Protein AF-H8KPS4-F1 (afdb_monomer_lite)

Structure (mmCIF, N/CA/C/O backbone):
data_AF-H8KPS4-F1
#
_entry.id   AF-H8KPS4-F1
#
loop_
_atom_site.group_PDB
_atom_site.id
_atom_site.type_symbol
_atom_site.label_atom_id
_atom_site.label_alt_id
_atom_site.label_comp_id
_atom_site.label_asym_id
_atom_site.label_entity_id
_atom_site.label_seq_id
_atom_site.pdbx_PDB_ins_code
_atom_site.Cartn_x
_atom_site.Cartn_y
_atom_site.Cartn_z
_atom_site.occupancy
_atom_site.B_iso_or_equiv
_atom_site.auth_seq_id
_atom_site.auth_comp_id
_atom_site.auth_asym_id
_atom_site.auth_atom_id
_atom_site.pdbx_PDB_model_num
ATOM 1 N N . MET A 1 1 ? -17.352 -0.049 -39.834 1.00 38.28 1 MET A N 1
ATOM 2 C CA . MET A 1 1 ? -16.087 0.150 -39.097 1.00 38.28 1 MET A CA 1
ATOM 3 C C . MET A 1 1 ? -16.417 0.917 -37.827 1.00 38.28 1 MET A C 1
ATOM 5 O O . MET A 1 1 ? -16.771 2.084 -37.908 1.00 38.28 1 MET A O 1
ATOM 9 N N . SER A 1 2 ? -16.457 0.229 -36.685 1.00 42.66 2 SER A N 1
ATOM 10 C CA . SER A 1 2 ? -16.821 0.816 -35.390 1.00 42.66 2 SER A CA 1
ATOM 11 C C . SER A 1 2 ? -15.631 1.605 -34.850 1.00 42.66 2 SER A C 1
ATOM 13 O O . SER A 1 2 ? -14.673 1.007 -34.368 1.00 42.66 2 SER A O 1
ATOM 15 N N . GLY A 1 3 ? -15.675 2.933 -34.973 1.00 44.69 3 GLY A N 1
ATOM 16 C CA . GLY A 1 3 ? -14.681 3.822 -34.379 1.00 44.69 3 GLY A CA 1
ATOM 17 C C . GLY A 1 3 ? -14.692 3.678 -32.860 1.00 44.69 3 GLY A C 1
ATOM 18 O O . GLY A 1 3 ? -15.709 3.933 -32.215 1.00 44.69 3 GLY A O 1
ATOM 19 N N . VAL A 1 4 ? -13.568 3.244 -32.295 1.00 52.25 4 VAL A N 1
ATOM 20 C CA . VAL A 1 4 ? -13.335 3.262 -30.851 1.00 52.25 4 VAL A CA 1
ATOM 21 C C . VAL A 1 4 ? -13.386 4.724 -30.414 1.00 52.25 4 VAL A C 1
ATOM 23 O O . VAL A 1 4 ? -12.491 5.503 -30.731 1.00 52.25 4 VAL A O 1
ATOM 26 N N . LYS A 1 5 ? -14.458 5.124 -29.723 1.00 48.44 5 LYS A N 1
ATOM 27 C CA . LYS A 1 5 ? -14.499 6.416 -29.036 1.00 48.44 5 LYS A CA 1
ATOM 28 C C . LYS A 1 5 ? -13.543 6.329 -27.851 1.00 48.44 5 LYS A C 1
ATOM 30 O O . LYS A 1 5 ? -13.868 5.696 -26.847 1.0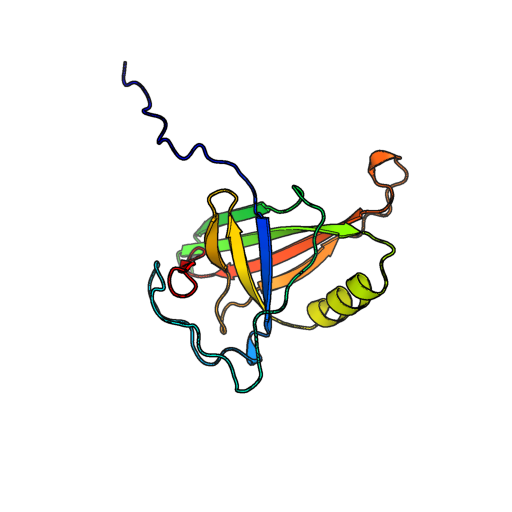0 48.44 5 LYS A O 1
ATOM 35 N N . LEU A 1 6 ? -12.369 6.941 -27.978 1.00 43.09 6 LEU A N 1
ATOM 36 C CA . LEU A 1 6 ? -11.511 7.215 -26.831 1.00 43.09 6 LEU A CA 1
ATOM 37 C C . LEU A 1 6 ? -12.309 8.105 -25.868 1.00 43.09 6 LEU A C 1
ATOM 39 O O . LEU A 1 6 ? -12.833 9.148 -26.255 1.00 43.09 6 LEU A O 1
ATOM 43 N N . LYS A 1 7 ? -12.490 7.642 -24.631 1.00 56.75 7 LYS A N 1
ATOM 44 C CA . LYS A 1 7 ? -13.089 8.442 -23.559 1.00 56.75 7 LYS A CA 1
ATOM 45 C C . LYS A 1 7 ? -12.049 9.497 -23.175 1.00 56.75 7 LYS A C 1
ATOM 47 O O . LYS A 1 7 ? -10.906 9.119 -22.963 1.00 56.75 7 LYS A O 1
ATOM 52 N N . GLU A 1 8 ? -12.435 10.770 -23.059 1.00 47.28 8 GLU A N 1
ATOM 53 C CA . GLU A 1 8 ? -11.549 11.931 -22.790 1.00 47.28 8 GLU A CA 1
ATOM 54 C C . GLU A 1 8 ? -10.687 11.835 -21.511 1.00 47.28 8 GLU A C 1
ATOM 56 O O . GLU A 1 8 ? -9.873 12.707 -21.237 1.00 47.28 8 GLU A O 1
ATOM 61 N N . SER A 1 9 ? -10.816 10.758 -20.737 1.00 48.19 9 SER A N 1
ATOM 62 C CA . SER A 1 9 ? -9.779 10.301 -19.819 1.00 48.19 9 SER A CA 1
ATOM 63 C C . SER A 1 9 ? -8.920 9.265 -20.544 1.00 48.19 9 SER A C 1
ATOM 65 O O . SER A 1 9 ? -9.160 8.058 -20.404 1.00 48.19 9 SER A O 1
ATOM 67 N N . GLU A 1 10 ? -7.955 9.708 -21.348 1.00 42.91 10 GLU A N 1
ATOM 68 C CA . GLU A 1 10 ? -6.895 8.804 -21.789 1.00 42.91 10 GLU A CA 1
ATOM 69 C C . GLU A 1 10 ? -6.358 8.067 -20.553 1.00 42.91 10 GLU A C 1
ATOM 71 O O . GLU A 1 10 ? -6.242 8.644 -19.468 1.00 42.91 10 GLU A O 1
ATOM 76 N N . ASN A 1 11 ? -6.136 6.755 -20.674 1.00 48.25 11 ASN A N 1
ATOM 77 C CA . ASN A 1 11 ? -5.520 5.949 -19.626 1.00 48.25 11 ASN A CA 1
ATOM 78 C C . ASN A 1 11 ? -4.082 6.450 -19.438 1.00 48.25 11 ASN A C 1
ATOM 80 O O . ASN A 1 11 ? -3.142 5.836 -19.940 1.00 48.25 11 ASN A O 1
ATOM 84 N N . LEU A 1 12 ? -3.911 7.561 -18.719 1.00 55.16 12 LEU A N 1
ATOM 85 C CA . LEU A 1 12 ? -2.666 7.918 -18.067 1.00 55.16 12 LEU A CA 1
ATOM 86 C C . LEU A 1 12 ? -2.405 6.770 -17.091 1.00 55.16 12 LEU A C 1
ATOM 88 O O . LEU A 1 12 ? -2.955 6.705 -15.991 1.00 55.16 12 LEU A O 1
ATOM 92 N N . GLY A 1 13 ? -1.710 5.750 -17.586 1.00 59.00 13 GLY A N 1
ATOM 93 C CA . GLY A 1 13 ? -1.309 4.611 -16.787 1.00 59.00 13 GLY A CA 1
ATOM 94 C C . GLY A 1 13 ? -0.419 5.099 -15.650 1.00 59.00 13 GLY A C 1
ATOM 95 O O . GLY A 1 13 ? 0.315 6.072 -15.800 1.00 59.00 13 GLY A O 1
ATOM 96 N N . GLY A 1 14 ? -0.486 4.416 -14.513 1.00 80.56 14 GLY A N 1
ATOM 97 C CA . GLY A 1 14 ? 0.366 4.709 -13.365 1.00 80.56 14 GLY A CA 1
ATOM 98 C C . GLY A 1 14 ? -0.357 5.371 -12.196 1.00 80.56 14 GLY A C 1
ATOM 99 O O . GLY A 1 14 ? -1.545 5.717 -12.248 1.00 80.56 14 GLY A O 1
ATOM 100 N N . LEU A 1 15 ? 0.381 5.473 -11.097 1.00 89.62 15 LEU A N 1
ATOM 101 C CA . LEU A 1 15 ? -0.069 6.068 -9.844 1.00 89.62 15 LEU A CA 1
ATOM 102 C C . LEU A 1 15 ? 0.703 7.366 -9.581 1.00 89.62 15 LEU A C 1
ATOM 104 O O . LEU A 1 15 ? 1.863 7.495 -9.963 1.00 89.62 15 LEU A O 1
ATOM 108 N N . LEU A 1 16 ? 0.040 8.314 -8.925 1.00 91.31 16 LEU A N 1
ATOM 109 C CA . LEU A 1 16 ? 0.617 9.568 -8.442 1.00 91.31 16 LEU A CA 1
ATOM 110 C C . LEU A 1 16 ? 1.115 9.448 -7.006 1.00 91.31 16 LEU A C 1
ATOM 112 O O . LEU A 1 16 ? 2.112 10.071 -6.664 1.00 91.31 16 LEU A O 1
ATOM 116 N N . SER A 1 17 ? 0.420 8.675 -6.170 1.00 93.56 17 SER A N 1
ATOM 117 C CA . SER A 1 17 ? 0.799 8.477 -4.775 1.00 93.56 17 SER A CA 1
ATOM 118 C C . SER A 1 17 ? 0.340 7.126 -4.244 1.00 93.56 17 SER A C 1
ATOM 120 O O . SER A 1 17 ? -0.655 6.553 -4.713 1.00 93.56 17 SER A O 1
ATOM 122 N N . ILE A 1 18 ? 1.069 6.653 -3.238 1.00 95.31 18 ILE A N 1
ATOM 123 C CA . ILE A 1 18 ? 0.714 5.519 -2.395 1.00 95.31 18 ILE A CA 1
ATOM 124 C C . ILE A 1 18 ? 0.698 6.036 -0.959 1.00 95.31 18 ILE A C 1
ATOM 126 O O . ILE A 1 18 ? 1.657 6.635 -0.483 1.00 95.31 18 ILE A O 1
ATOM 130 N N . GLU A 1 19 ? -0.406 5.806 -0.270 1.00 96.81 19 GLU A N 1
ATOM 131 C CA . GLU A 1 19 ? -0.515 5.955 1.173 1.00 96.81 19 GLU A CA 1
ATOM 132 C C . GLU A 1 19 ? -0.885 4.597 1.763 1.00 96.81 19 GLU A C 1
ATOM 134 O O . GLU A 1 19 ? -1.544 3.782 1.109 1.00 96.81 19 GLU A O 1
ATOM 139 N N . TYR A 1 20 ? -0.502 4.349 3.007 1.00 97.25 20 TYR A N 1
ATOM 140 C CA . TYR A 1 20 ? -0.790 3.102 3.696 1.00 97.25 20 TYR A CA 1
ATOM 141 C C . TYR A 1 20 ? -1.297 3.339 5.111 1.00 97.25 20 TYR A C 1
ATOM 143 O O . TYR A 1 20 ? -1.119 4.397 5.710 1.00 97.25 20 TYR A O 1
ATOM 151 N N . VAL A 1 21 ? -1.932 2.315 5.655 1.00 97.31 21 VAL A N 1
ATOM 152 C CA . VAL A 1 21 ? -2.197 2.176 7.083 1.00 97.31 21 VAL A CA 1
ATOM 153 C C . VAL A 1 21 ? -2.013 0.709 7.445 1.00 97.31 21 VAL A C 1
ATOM 155 O O . VAL A 1 21 ? -2.279 -0.171 6.621 1.00 97.31 21 VAL A O 1
ATOM 158 N N . TYR A 1 22 ? -1.555 0.415 8.659 1.00 97.38 22 TYR A N 1
ATOM 159 C CA . TYR A 1 22 ? -1.464 -0.973 9.100 1.00 97.38 22 TYR A CA 1
ATOM 160 C C . TYR A 1 22 ? -2.854 -1.603 9.146 1.00 97.38 22 TYR A C 1
ATOM 162 O O . TYR A 1 22 ? -3.814 -0.995 9.621 1.00 97.38 22 TYR A O 1
ATOM 170 N N . ALA A 1 23 ? -2.966 -2.839 8.668 1.00 96.88 23 ALA A N 1
ATOM 171 C CA . ALA A 1 23 ? -4.237 -3.554 8.618 1.00 96.88 23 ALA A CA 1
ATOM 172 C C . ALA A 1 23 ? -4.858 -3.710 10.014 1.00 96.88 23 ALA A C 1
ATOM 174 O O . ALA A 1 23 ? -6.075 -3.630 10.159 1.00 96.88 23 ALA A O 1
ATOM 175 N N . GLU A 1 24 ? -4.024 -3.849 11.048 1.00 96.62 24 GLU A N 1
ATOM 176 C CA . GLU A 1 24 ? -4.462 -3.903 12.445 1.00 96.62 24 GLU A CA 1
ATOM 177 C C . GLU A 1 24 ? -5.053 -2.585 12.965 1.00 96.62 24 GLU A C 1
ATOM 179 O O . GLU A 1 24 ? -5.786 -2.595 13.953 1.00 96.62 24 GLU A O 1
ATOM 184 N N . ASP A 1 25 ? -4.745 -1.451 12.334 1.00 96.94 25 ASP A N 1
ATOM 185 C CA . ASP A 1 25 ? -5.232 -0.126 12.725 1.00 96.94 25 ASP A CA 1
ATOM 186 C C . ASP A 1 25 ? -6.558 0.244 12.045 1.00 96.94 25 ASP A C 1
ATOM 188 O O . ASP A 1 25 ? -7.181 1.246 12.409 1.00 96.94 25 ASP A O 1
ATOM 192 N N . VAL A 1 26 ? -7.031 -0.577 11.105 1.00 96.62 26 VAL A N 1
ATOM 193 C CA . VAL A 1 26 ? -8.313 -0.397 10.419 1.00 96.62 26 VAL A CA 1
ATOM 194 C C . VAL A 1 26 ? -9.427 -1.079 11.208 1.00 96.62 26 VAL A C 1
ATOM 196 O O . VAL A 1 26 ? -9.392 -2.283 11.447 1.00 96.62 26 VAL A O 1
ATOM 199 N N . THR A 1 27 ? -10.450 -0.317 11.593 1.00 95.38 27 THR A N 1
ATOM 200 C CA . THR A 1 27 ? -11.611 -0.841 12.329 1.00 95.38 27 THR A CA 1
ATOM 201 C C . THR A 1 27 ? -12.708 -1.327 11.392 1.00 95.38 27 THR A C 1
ATOM 203 O O . THR A 1 27 ? -13.319 -2.361 11.653 1.00 95.38 27 THR A O 1
ATOM 206 N N . PHE A 1 28 ? -12.950 -0.623 10.283 1.00 92.62 28 PHE A N 1
ATOM 207 C CA . PHE A 1 28 ? -13.864 -1.080 9.238 1.00 92.62 28 PHE A CA 1
ATOM 208 C C . PHE A 1 28 ? -13.555 -0.437 7.882 1.00 92.62 28 PHE A C 1
ATOM 210 O O . PHE A 1 28 ? -13.146 0.720 7.802 1.00 92.62 28 PHE A O 1
ATOM 217 N N . ILE A 1 29 ? -13.835 -1.173 6.804 1.00 92.81 29 ILE A N 1
ATOM 218 C CA . ILE A 1 29 ? -13.877 -0.646 5.434 1.00 92.81 29 ILE A CA 1
ATOM 219 C C . ILE A 1 29 ? -15.298 -0.855 4.899 1.00 92.81 29 ILE A C 1
ATOM 221 O O . ILE A 1 29 ? -15.776 -1.994 4.928 1.00 92.81 29 ILE A O 1
ATOM 225 N N . PRO A 1 30 ? -15.979 0.193 4.400 1.00 92.44 30 PRO A N 1
ATOM 226 C CA . PRO A 1 30 ? -17.298 0.053 3.793 1.00 92.44 30 PRO A CA 1
ATOM 227 C C . PRO A 1 30 ? -17.321 -0.989 2.667 1.00 92.44 30 PRO A C 1
ATOM 229 O O . PRO A 1 30 ? -16.376 -1.125 1.882 1.00 92.44 30 PRO A O 1
ATOM 232 N N . ALA A 1 31 ? -18.418 -1.741 2.591 1.00 88.00 31 ALA A N 1
ATOM 233 C CA . ALA A 1 31 ? -18.642 -2.700 1.519 1.00 88.00 31 ALA A CA 1
ATOM 234 C C . ALA A 1 31 ? -18.959 -1.995 0.188 1.00 88.00 31 ALA A C 1
ATOM 236 O O . ALA A 1 31 ? -19.400 -0.848 0.163 1.00 88.00 31 ALA A O 1
ATOM 237 N N . GLY A 1 32 ? -18.779 -2.720 -0.917 1.00 88.25 32 GLY A N 1
ATOM 238 C CA . GLY A 1 32 ? -19.087 -2.238 -2.262 1.00 88.25 32 GLY A CA 1
ATOM 239 C C . GLY A 1 32 ? -17.865 -1.764 -3.048 1.00 88.25 32 GLY A C 1
ATOM 240 O O . GLY A 1 32 ? -16.784 -1.540 -2.511 1.00 88.25 32 GLY A O 1
ATOM 241 N N . GLN A 1 33 ? -18.047 -1.637 -4.363 1.00 88.12 33 GLN A N 1
ATOM 242 C CA . GLN A 1 33 ? -16.974 -1.282 -5.297 1.00 88.12 33 GLN A CA 1
ATOM 243 C C . GLN A 1 33 ? -16.622 0.215 -5.276 1.00 88.12 33 GLN A C 1
ATOM 245 O O . GLN A 1 33 ? -15.545 0.608 -5.731 1.00 88.12 33 GLN A O 1
ATOM 250 N N . VAL A 1 34 ? -17.534 1.043 -4.766 1.00 91.88 34 VAL A N 1
ATOM 251 C CA . VAL A 1 34 ? -17.374 2.486 -4.591 1.00 91.88 34 VAL A CA 1
ATOM 252 C C . VAL A 1 34 ? -17.642 2.803 -3.126 1.00 91.88 34 VAL A C 1
ATOM 254 O O . VAL A 1 34 ? -18.730 2.545 -2.621 1.00 91.88 34 VAL A O 1
ATOM 257 N N . ILE A 1 35 ? -16.639 3.351 -2.455 1.00 91.62 35 ILE A N 1
ATOM 258 C CA . ILE A 1 35 ? -16.662 3.727 -1.049 1.00 91.62 35 ILE A CA 1
ATOM 259 C C . ILE A 1 35 ? -16.886 5.239 -0.980 1.00 91.62 35 ILE A C 1
ATOM 261 O O . ILE A 1 35 ? -15.998 6.025 -1.314 1.00 91.62 35 ILE A O 1
ATOM 265 N N . SER A 1 36 ? -18.084 5.643 -0.565 1.00 90.75 36 SER A N 1
ATOM 266 C CA . SER A 1 36 ? -18.482 7.049 -0.391 1.00 90.75 36 SER A CA 1
ATOM 267 C C . SER A 1 36 ? -18.498 7.503 1.070 1.00 90.75 36 SER A C 1
ATOM 269 O O . SER A 1 36 ? -18.788 8.661 1.347 1.00 90.75 36 SER A O 1
ATOM 271 N N . THR A 1 37 ? -18.197 6.603 2.006 1.00 90.50 37 THR A N 1
ATOM 272 C CA . THR A 1 37 ? -18.062 6.892 3.437 1.00 90.50 37 THR A CA 1
ATOM 273 C C . THR A 1 37 ? -16.618 6.706 3.889 1.00 90.50 37 THR A C 1
ATOM 275 O O . THR A 1 37 ? -15.841 5.995 3.249 1.00 90.50 37 THR A O 1
ATOM 278 N N . SER A 1 38 ? -16.236 7.372 4.977 1.00 90.62 38 SER A N 1
ATOM 279 C CA . SER A 1 38 ? -14.877 7.280 5.504 1.00 90.62 38 SER A CA 1
ATOM 280 C C . SER A 1 38 ? -14.547 5.866 5.984 1.00 90.62 38 SER A C 1
ATOM 282 O O . SER A 1 38 ? -15.407 5.108 6.440 1.00 90.62 38 SER A O 1
ATOM 284 N N . ILE A 1 39 ? -13.269 5.514 5.873 1.00 93.75 39 ILE A N 1
ATOM 285 C CA . ILE A 1 39 ? -12.718 4.277 6.429 1.00 93.75 39 ILE A CA 1
ATOM 286 C C . ILE A 1 39 ? -12.476 4.485 7.919 1.00 93.75 39 ILE A C 1
ATOM 288 O O . ILE A 1 39 ? -11.878 5.485 8.320 1.00 93.75 39 ILE A O 1
ATOM 292 N N . GLY A 1 40 ? -12.940 3.542 8.735 1.00 95.00 40 GLY A N 1
ATOM 293 C CA . GLY A 1 40 ? -12.728 3.581 10.172 1.00 95.00 40 GLY A CA 1
ATOM 294 C C . GLY A 1 40 ? -11.296 3.206 10.521 1.00 95.00 40 GLY A C 1
ATOM 295 O O . GLY A 1 40 ? -10.847 2.108 10.192 1.00 95.00 40 GLY A O 1
ATOM 296 N N . LEU A 1 41 ? -10.604 4.096 11.227 1.00 96.56 41 LEU A N 1
ATOM 297 C CA . LEU A 1 41 ? -9.284 3.855 11.806 1.00 96.56 41 LEU A CA 1
ATOM 298 C C . LEU A 1 41 ? -9.372 3.898 13.337 1.00 96.56 41 LEU A C 1
ATOM 300 O O . LEU A 1 41 ? -10.261 4.545 13.899 1.00 96.56 41 LEU A O 1
ATOM 304 N N . LYS A 1 42 ? -8.453 3.216 14.026 1.00 96.69 42 LYS A N 1
ATOM 305 C CA . LYS A 1 42 ? -8.270 3.383 15.476 1.00 96.69 42 LYS A CA 1
ATOM 306 C C . LYS A 1 42 ? -7.917 4.843 15.799 1.00 96.69 42 LYS A C 1
ATOM 308 O O . LYS A 1 42 ? -7.332 5.553 14.983 1.00 96.69 42 LYS A O 1
ATOM 313 N N . ALA A 1 43 ? -8.265 5.299 17.003 1.00 95.31 43 ALA A N 1
ATOM 314 C CA . ALA A 1 43 ? -8.026 6.681 17.418 1.00 95.31 43 ALA A CA 1
ATOM 315 C C . ALA A 1 43 ? -6.537 7.065 17.302 1.00 95.31 43 ALA A C 1
ATOM 317 O O . ALA A 1 43 ? -5.661 6.307 17.715 1.00 95.31 43 ALA A O 1
ATOM 318 N N . GLY A 1 44 ? -6.262 8.244 16.733 1.00 94.00 44 GLY A N 1
ATOM 319 C CA . GLY A 1 44 ? -4.903 8.761 16.525 1.00 94.00 44 GLY A CA 1
ATOM 320 C C . GLY A 1 44 ? -4.149 8.154 15.337 1.00 94.00 44 GLY A C 1
ATOM 321 O O . GLY A 1 44 ? -3.015 8.551 15.084 1.00 94.00 44 GLY A O 1
ATOM 322 N N . LYS A 1 45 ? -4.751 7.217 14.597 1.00 96.25 45 LYS A N 1
ATOM 323 C CA . LYS A 1 45 ? -4.155 6.634 13.391 1.00 96.25 45 LYS A CA 1
ATOM 324 C C . LYS A 1 45 ? -4.588 7.401 12.147 1.00 96.25 45 LYS A C 1
ATOM 326 O O . LYS A 1 45 ? -5.710 7.894 12.060 1.00 96.25 45 LYS A O 1
ATOM 331 N N . THR A 1 46 ? -3.682 7.484 11.182 1.00 95.75 46 THR A N 1
ATOM 332 C CA . THR A 1 46 ? -3.891 8.160 9.901 1.00 95.75 46 THR A CA 1
ATOM 333 C C . THR A 1 46 ? -3.269 7.343 8.777 1.00 95.75 46 THR A C 1
ATOM 335 O O . THR A 1 46 ? -2.483 6.428 9.021 1.00 95.75 46 THR A O 1
ATOM 338 N N . TRP A 1 47 ? -3.626 7.691 7.546 1.00 95.81 47 TRP A N 1
ATOM 339 C CA . TRP A 1 47 ? -2.891 7.269 6.364 1.00 95.81 47 TRP A CA 1
ATOM 340 C C . TRP A 1 47 ? -1.501 7.909 6.382 1.00 95.81 47 TRP A C 1
ATOM 342 O O . TRP A 1 47 ? -1.381 9.116 6.603 1.00 95.81 47 TRP A O 1
ATOM 352 N N . LEU A 1 48 ? -0.475 7.091 6.179 1.00 95.50 48 LEU A N 1
ATOM 353 C CA . LEU A 1 48 ? 0.922 7.492 6.099 1.00 95.50 48 LEU A CA 1
ATOM 354 C C . LEU A 1 48 ? 1.358 7.477 4.630 1.00 95.50 48 LEU A C 1
ATOM 356 O O . LEU A 1 48 ? 1.008 6.536 3.913 1.00 95.50 48 LEU A O 1
ATOM 360 N N . PRO A 1 49 ? 2.092 8.493 4.149 1.00 94.81 49 PRO A N 1
ATOM 361 C CA . PRO A 1 49 ? 2.630 8.470 2.797 1.00 94.81 49 PRO A CA 1
ATOM 362 C C . PRO A 1 49 ? 3.687 7.369 2.673 1.00 94.81 49 PRO A C 1
ATOM 364 O O . PRO A 1 49 ? 4.453 7.122 3.602 1.00 94.81 49 PRO A O 1
ATOM 367 N N . PHE A 1 50 ? 3.727 6.712 1.517 1.00 92.94 50 PHE A N 1
ATOM 368 C CA . PHE A 1 50 ? 4.837 5.855 1.126 1.00 92.94 50 PHE A CA 1
ATOM 369 C C . PHE A 1 50 ? 5.549 6.506 -0.057 1.00 92.94 50 PHE A C 1
ATOM 371 O O . PHE A 1 50 ? 4.964 6.670 -1.132 1.00 92.94 50 PHE A O 1
ATOM 378 N N . GLU A 1 51 ? 6.795 6.913 0.153 1.00 90.19 51 GLU A N 1
ATOM 379 C CA . GLU A 1 51 ? 7.557 7.648 -0.849 1.00 90.19 51 GLU A CA 1
ATOM 380 C C . GLU A 1 51 ? 8.095 6.699 -1.920 1.00 90.19 51 GLU A C 1
ATOM 382 O O . GLU A 1 51 ? 8.634 5.634 -1.636 1.00 90.19 51 GLU A O 1
ATOM 387 N N . CYS A 1 52 ? 7.899 7.062 -3.185 1.00 88.50 52 CYS A N 1
ATOM 388 C CA . CYS A 1 52 ? 8.419 6.332 -4.334 1.00 88.50 52 CYS A CA 1
ATOM 389 C C . CYS A 1 52 ? 8.918 7.320 -5.379 1.00 88.50 52 CYS A C 1
ATOM 391 O O . CYS A 1 52 ? 8.388 8.426 -5.518 1.00 88.50 52 CYS A O 1
ATOM 393 N N . THR A 1 53 ? 9.868 6.884 -6.200 1.00 87.31 53 THR A N 1
ATOM 394 C CA . THR A 1 53 ? 10.322 7.639 -7.364 1.00 87.31 53 THR A CA 1
ATOM 395 C C . THR A 1 53 ? 9.134 7.950 -8.276 1.00 87.31 53 THR A C 1
ATOM 397 O O . THR A 1 53 ? 8.374 7.054 -8.667 1.00 87.31 53 THR A O 1
ATOM 400 N N . GLN A 1 54 ? 8.968 9.219 -8.646 1.00 83.69 54 GLN A N 1
ATOM 401 C CA . GLN A 1 54 ? 7.875 9.657 -9.509 1.00 83.69 54 GLN A CA 1
ATOM 402 C C . GLN A 1 54 ? 7.864 8.878 -10.836 1.00 83.69 54 GLN A C 1
ATOM 404 O O . GLN A 1 54 ? 8.904 8.635 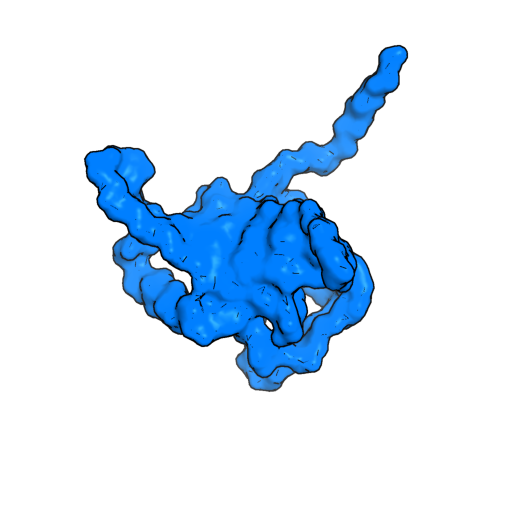-11.442 1.00 83.69 54 GLN A O 1
ATOM 409 N N . GLY A 1 55 ? 6.678 8.456 -11.283 1.00 84.94 55 GLY A N 1
ATOM 410 C CA . GLY A 1 55 ? 6.513 7.684 -12.521 1.00 84.94 55 GLY A CA 1
ATOM 411 C C . GLY A 1 55 ? 6.912 6.205 -12.427 1.00 84.94 55 GLY A C 1
ATOM 412 O O . GLY A 1 55 ? 6.660 5.456 -13.367 1.00 84.94 55 GLY A O 1
ATOM 413 N N . SER A 1 56 ? 7.472 5.750 -11.300 1.00 87.44 56 SER A N 1
ATOM 414 C CA . SER A 1 56 ? 7.796 4.330 -11.086 1.00 87.44 56 SER A CA 1
ATOM 415 C C . SER A 1 56 ? 6.604 3.488 -10.619 1.00 87.44 56 SER A C 1
ATOM 417 O O . SER A 1 56 ? 6.652 2.258 -10.671 1.00 87.44 56 SER A O 1
ATOM 419 N N . MET A 1 57 ? 5.539 4.142 -10.147 1.00 91.56 57 MET A N 1
ATOM 420 C CA . MET A 1 57 ? 4.435 3.476 -9.471 1.00 91.56 57 MET A CA 1
ATOM 421 C C . MET A 1 57 ? 3.388 2.931 -10.441 1.00 91.56 57 MET A C 1
ATOM 423 O O . MET A 1 57 ? 2.903 3.630 -11.338 1.00 91.56 57 MET A O 1
ATOM 427 N N . ARG A 1 58 ? 2.958 1.690 -10.207 1.00 92.44 58 ARG A N 1
ATOM 428 C CA . ARG A 1 58 ? 1.962 1.005 -11.039 1.00 92.44 58 ARG A CA 1
ATOM 429 C C . ARG A 1 58 ? 1.060 0.121 -10.192 1.00 92.44 58 ARG A C 1
ATOM 431 O O . ARG A 1 58 ? 1.536 -0.605 -9.337 1.00 92.44 58 ARG A O 1
ATOM 438 N N . LEU A 1 59 ? -0.231 0.109 -10.508 1.00 93.38 59 LEU A N 1
ATOM 439 C CA . LEU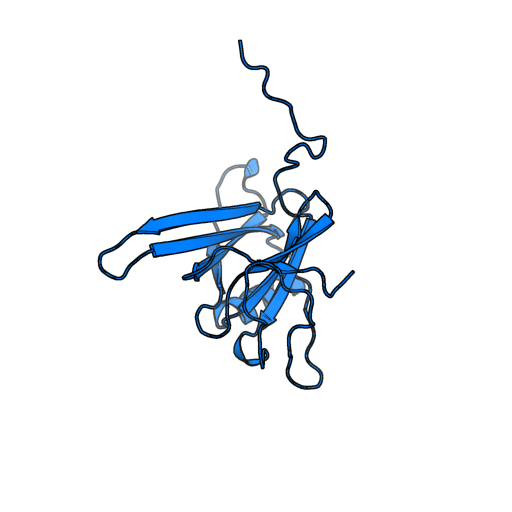 A 1 59 ? -1.176 -0.892 -10.014 1.00 93.38 59 LEU A CA 1
ATOM 440 C C . LEU A 1 59 ? -1.409 -1.950 -11.099 1.00 93.38 59 LEU A C 1
ATOM 442 O O . LEU A 1 59 ? -1.648 -1.610 -12.263 1.00 93.38 59 LEU A O 1
ATOM 446 N N . LYS A 1 60 ? -1.352 -3.219 -10.713 1.00 93.50 60 LYS A N 1
ATOM 447 C CA . LYS A 1 60 ? -1.709 -4.378 -11.528 1.00 93.50 60 LYS A CA 1
ATOM 448 C C . LYS A 1 60 ? -2.738 -5.207 -10.765 1.00 93.50 60 LYS A C 1
ATOM 450 O O . LYS A 1 60 ? -2.593 -5.411 -9.566 1.00 93.50 60 LYS A O 1
ATOM 455 N N . GLU A 1 61 ? -3.781 -5.635 -11.463 1.00 92.81 61 GLU A N 1
ATOM 456 C CA . GLU A 1 61 ? -4.888 -6.409 -10.901 1.00 92.81 61 GLU A CA 1
ATOM 457 C C . GLU A 1 61 ? -5.204 -7.528 -11.890 1.00 92.81 61 GLU A C 1
ATOM 459 O O . GLU A 1 61 ? -5.821 -7.278 -12.930 1.00 92.81 61 GLU A O 1
ATOM 464 N N . ASP A 1 62 ? -4.747 -8.740 -11.597 1.00 93.81 62 ASP A N 1
ATOM 465 C CA . ASP A 1 62 ? -4.972 -9.900 -12.450 1.00 93.81 62 ASP A CA 1
ATOM 466 C C . ASP A 1 62 ? -6.135 -10.716 -11.887 1.00 93.81 62 ASP A C 1
ATOM 468 O O . ASP A 1 62 ? -6.066 -11.227 -10.772 1.00 93.81 62 ASP A O 1
ATOM 472 N N . TYR A 1 63 ? -7.209 -10.858 -12.665 1.00 93.25 63 TYR A N 1
ATOM 473 C CA . TYR A 1 63 ? -8.287 -11.785 -12.328 1.00 93.25 63 TYR A CA 1
ATOM 474 C C . TYR A 1 63 ? -7.785 -13.227 -12.448 1.00 93.25 63 TYR A C 1
ATOM 476 O O . TYR A 1 63 ? -7.130 -13.598 -13.431 1.00 93.25 63 TYR A O 1
ATOM 484 N N . LYS A 1 64 ? -8.105 -14.030 -11.442 1.00 93.31 64 LYS A N 1
ATOM 485 C CA . LYS A 1 64 ? -7.762 -15.440 -11.330 1.00 93.31 64 LYS A CA 1
ATOM 486 C C . LYS A 1 64 ? -8.994 -16.218 -10.885 1.00 93.31 64 LYS A C 1
ATOM 488 O O . LYS A 1 64 ? -9.857 -15.708 -10.177 1.00 93.31 64 LYS A O 1
ATOM 493 N N . GLU A 1 65 ? -9.042 -17.478 -11.279 1.00 93.12 65 GLU A N 1
ATOM 494 C CA . GLU A 1 65 ? -10.092 -18.408 -10.889 1.00 93.12 65 GLU A CA 1
ATOM 495 C C . GLU A 1 65 ? -9.426 -19.723 -10.485 1.00 93.12 65 GLU A C 1
ATOM 497 O O . GLU A 1 65 ? -8.512 -20.200 -11.166 1.00 93.12 65 GLU A O 1
ATOM 502 N N . ASN A 1 66 ? -9.835 -20.279 -9.348 1.00 89.50 66 ASN A N 1
ATOM 503 C CA . ASN A 1 66 ? -9.401 -21.591 -8.881 1.00 89.50 66 ASN A CA 1
ATOM 504 C C . ASN A 1 66 ? -10.600 -22.387 -8.333 1.00 89.50 66 ASN A C 1
ATOM 506 O O . ASN A 1 66 ? -11.735 -21.920 -8.351 1.00 89.50 66 ASN A O 1
ATOM 510 N N . GLU A 1 67 ? -10.354 -23.593 -7.815 1.00 89.56 67 GLU A N 1
ATOM 511 C CA . GLU A 1 67 ? -11.407 -24.464 -7.263 1.00 89.56 67 GLU A CA 1
ATOM 512 C C . GLU A 1 67 ? -12.180 -23.842 -6.079 1.00 89.56 67 GLU A C 1
ATOM 514 O O . GLU A 1 67 ? -13.276 -24.295 -5.754 1.00 89.56 67 GLU A O 1
ATOM 519 N N . GLN A 1 68 ? -11.633 -22.805 -5.435 1.00 84.44 68 GLN A N 1
ATOM 520 C CA . GLN A 1 68 ? -12.246 -22.082 -4.315 1.00 84.44 68 GLN A CA 1
ATOM 521 C C . GLN A 1 68 ? -13.022 -20.830 -4.763 1.00 84.44 68 GLN A C 1
ATOM 523 O O . GLN A 1 68 ? -13.680 -20.197 -3.935 1.00 84.44 68 GLN A O 1
ATOM 528 N N . GLY A 1 69 ? -12.976 -20.491 -6.056 1.00 90.25 69 GLY A N 1
ATOM 529 C CA . GLY A 1 69 ? -13.711 -19.389 -6.669 1.00 90.25 69 GLY A CA 1
ATOM 530 C C . GLY A 1 69 ? -12.822 -18.341 -7.339 1.00 90.25 69 GLY A C 1
ATOM 531 O O . GLY A 1 69 ? -11.640 -18.549 -7.621 1.00 90.25 69 GLY A O 1
ATOM 532 N N . GLU A 1 70 ? -13.435 -17.194 -7.618 1.00 91.88 70 GLU A N 1
ATOM 533 C CA . GLU A 1 70 ? -12.788 -16.049 -8.254 1.00 91.88 70 GLU A CA 1
ATOM 534 C C . GLU A 1 70 ? -11.995 -15.222 -7.237 1.00 91.88 70 GLU A C 1
ATOM 536 O O . GLU A 1 70 ? -12.466 -14.937 -6.132 1.00 91.88 70 GLU A O 1
ATOM 541 N N . TYR A 1 71 ? -10.806 -14.777 -7.630 1.00 92.69 71 TYR A N 1
ATOM 542 C CA . TYR A 1 71 ? -9.998 -13.846 -6.853 1.00 92.69 71 TYR A CA 1
ATOM 543 C C . TYR A 1 71 ? -9.173 -12.937 -7.768 1.00 92.69 71 TYR A C 1
ATOM 545 O O . TYR A 1 71 ? -9.110 -13.108 -8.984 1.00 92.69 71 TYR A O 1
ATOM 553 N N . PHE A 1 72 ? -8.553 -11.926 -7.178 1.00 93.56 72 PHE A N 1
ATOM 554 C CA . PHE A 1 72 ? -7.669 -10.991 -7.851 1.00 93.56 72 PHE A CA 1
ATOM 555 C C . PHE A 1 72 ? -6.300 -11.050 -7.188 1.00 93.56 72 PHE A C 1
ATOM 557 O O . PHE A 1 72 ? -6.192 -10.791 -5.989 1.00 93.56 72 PHE A O 1
ATOM 564 N N . ASP A 1 73 ? -5.277 -11.344 -7.981 1.00 94.50 73 ASP A N 1
ATOM 565 C CA . ASP A 1 73 ? -3.884 -11.124 -7.604 1.00 94.50 73 ASP A CA 1
ATOM 566 C C . ASP A 1 73 ? -3.579 -9.644 -7.852 1.00 94.50 73 ASP A C 1
ATOM 568 O O . ASP A 1 73 ? -3.589 -9.160 -8.995 1.00 94.50 73 ASP A O 1
ATOM 572 N N . ILE A 1 74 ? -3.421 -8.892 -6.765 1.00 95.69 74 ILE A N 1
ATOM 573 C CA . ILE A 1 74 ? -3.197 -7.455 -6.822 1.00 95.69 74 ILE A CA 1
ATOM 574 C C . ILE A 1 74 ? -1.751 -7.162 -6.458 1.00 95.69 74 ILE A C 1
ATOM 576 O O . ILE A 1 74 ? -1.244 -7.574 -5.416 1.00 95.69 74 ILE A O 1
ATOM 580 N N . THR A 1 75 ? -1.099 -6.370 -7.304 1.00 95.56 75 THR A N 1
ATOM 581 C CA . THR A 1 75 ? 0.247 -5.868 -7.055 1.00 95.56 75 THR A CA 1
ATOM 582 C C . THR A 1 75 ? 0.315 -4.357 -7.245 1.00 95.56 75 THR A C 1
ATOM 584 O O . THR A 1 75 ? -0.054 -3.831 -8.300 1.00 95.56 75 THR A O 1
ATOM 587 N N . VAL A 1 76 ? 0.840 -3.648 -6.246 1.00 95.06 76 VAL A N 1
ATOM 588 C CA . VAL A 1 76 ? 1.226 -2.235 -6.355 1.00 95.06 76 VAL A CA 1
ATOM 589 C C . VAL A 1 76 ? 2.745 -2.145 -6.385 1.00 95.06 76 VAL A C 1
ATOM 591 O O . VAL A 1 76 ? 3.400 -2.436 -5.393 1.00 95.06 76 VAL A O 1
ATOM 594 N N . TYR A 1 77 ? 3.303 -1.743 -7.520 1.00 93.00 77 TYR A N 1
ATOM 595 C CA . TYR A 1 77 ? 4.737 -1.570 -7.724 1.00 93.00 77 TYR A CA 1
ATOM 596 C C . TYR A 1 77 ? 5.179 -0.146 -7.401 1.00 93.00 77 TYR A C 1
ATOM 598 O O . TYR A 1 77 ? 4.428 0.803 -7.645 1.00 93.00 77 TYR A O 1
ATOM 606 N N . GLY A 1 78 ? 6.430 -0.016 -6.971 1.00 90.12 78 GLY A N 1
ATOM 607 C CA . GLY A 1 78 ? 7.154 1.245 -6.866 1.00 90.12 78 GLY A CA 1
ATOM 608 C C . GLY A 1 78 ? 8.665 1.026 -6.941 1.00 90.12 78 GLY A C 1
ATOM 609 O O . GLY A 1 78 ? 9.160 -0.101 -6.852 1.00 90.12 78 GLY A O 1
ATOM 610 N N . ARG A 1 79 ? 9.408 2.112 -7.126 1.00 88.81 79 ARG A N 1
ATOM 611 C CA . ARG A 1 79 ? 10.852 2.158 -6.881 1.00 88.81 79 ARG A CA 1
ATOM 612 C C . ARG A 1 79 ? 11.117 3.145 -5.762 1.00 88.81 79 ARG A C 1
ATOM 614 O O . ARG A 1 79 ? 10.461 4.185 -5.712 1.00 88.81 79 ARG A O 1
ATOM 621 N N . VAL A 1 80 ? 12.064 2.812 -4.901 1.00 87.12 80 VAL A N 1
ATOM 622 C CA . VAL A 1 80 ? 12.546 3.696 -3.843 1.00 87.12 80 VAL A CA 1
ATOM 623 C C . VAL A 1 80 ? 14.042 3.956 -4.026 1.00 87.12 80 VAL A C 1
ATOM 625 O O . VAL A 1 80 ? 14.737 3.063 -4.526 1.00 87.12 80 VAL A O 1
ATOM 628 N N . PRO A 1 81 ? 14.546 5.145 -3.653 1.00 78.88 81 PRO A N 1
ATOM 629 C CA . PRO A 1 81 ? 15.983 5.394 -3.603 1.00 78.88 81 PRO A CA 1
ATOM 630 C C . PRO A 1 81 ? 16.640 4.401 -2.637 1.00 78.88 81 PRO A C 1
ATOM 632 O O . PRO A 1 81 ? 16.148 4.209 -1.529 1.00 78.88 81 PRO A O 1
ATOM 635 N N . GLY A 1 82 ? 17.713 3.740 -3.069 1.00 68.12 82 GLY A N 1
ATOM 636 C CA . GLY A 1 82 ? 18.358 2.674 -2.296 1.00 68.12 82 GLY A CA 1
ATOM 637 C C . GLY A 1 82 ? 19.171 3.146 -1.086 1.00 68.12 82 GLY A C 1
ATOM 638 O O . GLY A 1 82 ? 19.350 2.358 -0.177 1.00 68.12 82 GLY A O 1
ATOM 639 N N . ASP A 1 83 ? 19.618 4.407 -1.061 1.00 69.44 83 ASP A N 1
ATOM 640 C CA . ASP A 1 83 ? 20.551 4.941 -0.047 1.00 69.44 83 ASP A CA 1
ATOM 641 C C . ASP A 1 83 ? 19.907 5.990 0.888 1.00 69.44 83 ASP A C 1
ATOM 643 O O . ASP A 1 83 ? 20.600 6.852 1.435 1.00 69.44 83 ASP A O 1
ATOM 647 N N . ASP A 1 84 ? 18.579 5.987 1.036 1.00 78.12 84 ASP A N 1
ATOM 648 C CA . ASP A 1 84 ? 17.882 6.921 1.928 1.00 78.12 84 ASP A CA 1
ATOM 649 C C . ASP A 1 84 ? 17.480 6.243 3.257 1.00 78.12 84 ASP A C 1
ATOM 651 O O . ASP A 1 84 ? 16.555 5.424 3.259 1.00 78.12 84 ASP A O 1
ATOM 655 N N . PRO A 1 85 ? 18.126 6.574 4.394 1.00 79.44 85 PRO A N 1
ATOM 656 C CA . PRO A 1 85 ? 17.912 5.885 5.671 1.00 79.44 85 PRO A CA 1
ATOM 657 C C . PRO A 1 85 ? 16.490 6.048 6.229 1.00 79.44 85 PRO A C 1
ATOM 659 O O . PRO A 1 85 ? 15.991 5.158 6.929 1.00 79.44 85 PRO A O 1
ATOM 662 N N . ASP A 1 86 ? 15.815 7.157 5.911 1.00 82.44 86 ASP A N 1
ATOM 663 C CA . ASP A 1 86 ? 14.419 7.364 6.305 1.00 82.44 86 ASP A CA 1
ATOM 664 C C . ASP A 1 86 ? 13.507 6.380 5.557 1.00 82.44 86 ASP A C 1
ATOM 666 O O . ASP A 1 86 ? 12.642 5.728 6.156 1.00 82.44 86 ASP A O 1
ATOM 670 N N . THR A 1 87 ? 13.756 6.196 4.259 1.00 82.12 87 THR A N 1
ATOM 671 C CA . THR A 1 87 ? 13.041 5.225 3.430 1.00 82.12 87 THR A CA 1
ATOM 672 C C . THR A 1 87 ? 13.344 3.782 3.840 1.00 82.12 87 THR A C 1
ATOM 674 O O . THR A 1 87 ? 12.414 2.978 3.941 1.00 82.12 87 THR A O 1
ATOM 677 N N . GLU A 1 88 ? 14.602 3.442 4.135 1.00 83.75 88 GLU A N 1
ATOM 678 C CA . GLU A 1 88 ? 14.980 2.107 4.624 1.00 83.75 88 GLU A CA 1
ATOM 679 C C . GLU A 1 88 ? 14.244 1.746 5.916 1.00 83.75 88 GLU A C 1
ATOM 681 O O . GLU A 1 88 ? 13.643 0.676 6.002 1.00 83.75 88 GLU A O 1
ATOM 686 N N . THR A 1 89 ? 14.191 2.666 6.884 1.00 86.94 89 THR A N 1
ATOM 687 C CA . THR A 1 89 ? 13.500 2.440 8.164 1.00 86.94 89 THR A CA 1
ATOM 688 C C . THR A 1 89 ? 12.010 2.141 7.957 1.00 86.94 89 THR A C 1
ATOM 690 O O . THR A 1 89 ? 11.453 1.224 8.568 1.00 86.94 89 THR A O 1
ATOM 693 N N . VAL A 1 90 ? 11.345 2.894 7.074 1.00 89.12 90 VAL A N 1
ATOM 694 C CA . VAL A 1 90 ? 9.927 2.673 6.739 1.00 89.12 90 VAL A CA 1
ATOM 695 C C . VAL A 1 90 ? 9.729 1.328 6.039 1.00 89.12 90 VAL A C 1
ATOM 697 O O . VAL A 1 90 ? 8.777 0.600 6.330 1.00 89.12 90 VAL A O 1
ATOM 700 N N . VAL A 1 91 ? 10.626 0.984 5.119 1.00 89.19 91 VAL A N 1
ATOM 701 C CA . VAL A 1 91 ? 10.602 -0.276 4.375 1.00 89.19 91 VAL A CA 1
ATOM 702 C C . VAL A 1 91 ? 10.797 -1.476 5.310 1.00 89.19 91 VAL A C 1
ATOM 704 O O . VAL A 1 91 ? 10.020 -2.431 5.235 1.00 89.19 91 VAL A O 1
ATOM 707 N N . GLU A 1 92 ? 11.761 -1.418 6.228 1.00 88.38 92 GLU A N 1
ATOM 708 C CA . GLU A 1 92 ? 12.006 -2.459 7.233 1.00 88.38 92 GLU A CA 1
ATOM 709 C C . GLU A 1 92 ? 10.800 -2.674 8.153 1.00 88.38 92 GLU A C 1
ATOM 711 O O . GLU A 1 92 ? 10.394 -3.816 8.397 1.00 88.38 92 GLU A O 1
ATOM 716 N N . ASP A 1 93 ? 10.169 -1.592 8.617 1.00 91.00 93 ASP A N 1
ATOM 717 C CA . ASP A 1 93 ? 8.965 -1.682 9.444 1.00 91.00 93 ASP A CA 1
ATOM 718 C C . ASP A 1 93 ? 7.818 -2.393 8.701 1.00 91.00 93 ASP A C 1
ATOM 720 O O . ASP A 1 93 ? 7.117 -3.244 9.262 1.00 91.00 93 ASP A O 1
ATOM 724 N N . LEU A 1 94 ? 7.669 -2.102 7.407 1.00 93.44 94 LEU A N 1
ATOM 725 C CA . LEU A 1 94 ? 6.609 -2.646 6.561 1.00 93.44 94 LEU A CA 1
ATOM 726 C C . LEU A 1 94 ? 6.823 -4.099 6.136 1.00 93.44 94 LEU A C 1
ATOM 728 O O . LEU A 1 94 ? 5.833 -4.799 5.915 1.00 93.44 94 LEU A O 1
ATOM 732 N N . LEU A 1 95 ? 8.065 -4.586 6.063 1.00 91.31 95 LEU A N 1
ATOM 733 C CA . LEU A 1 95 ? 8.361 -5.989 5.733 1.00 91.31 95 LEU A CA 1
ATOM 734 C C . LEU A 1 95 ? 7.688 -6.976 6.694 1.00 91.31 95 LEU A C 1
ATOM 7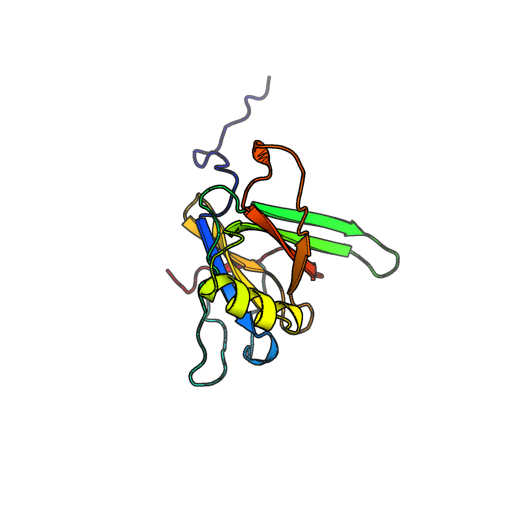36 O O . LEU A 1 95 ? 7.238 -8.050 6.290 1.00 91.31 95 LEU A O 1
ATOM 740 N N . SER A 1 96 ? 7.605 -6.617 7.975 1.00 89.25 96 SER A N 1
ATOM 741 C CA . SER A 1 96 ? 7.019 -7.475 9.010 1.00 89.25 96 SER A CA 1
ATOM 742 C C . SER A 1 96 ? 5.505 -7.297 9.172 1.00 89.25 96 SER A C 1
ATOM 744 O O . SER A 1 96 ? 4.856 -8.074 9.880 1.00 89.25 96 SER A O 1
ATOM 746 N N . LYS A 1 97 ? 4.914 -6.301 8.503 1.00 94.81 97 LYS A N 1
ATOM 747 C CA . LYS A 1 97 ? 3.539 -5.862 8.746 1.00 94.81 97 LYS A CA 1
ATOM 748 C C . LYS A 1 97 ? 2.634 -6.064 7.539 1.00 94.81 97 LYS A C 1
ATOM 750 O O . LYS A 1 97 ? 3.044 -6.226 6.395 1.00 94.81 97 LYS A O 1
ATOM 755 N N . ALA A 1 98 ? 1.345 -6.107 7.840 1.00 96.50 98 ALA A N 1
ATOM 756 C CA . ALA A 1 98 ? 0.279 -6.161 6.858 1.00 96.50 98 ALA A CA 1
ATOM 757 C C . ALA A 1 98 ? -0.355 -4.772 6.747 1.00 96.50 98 ALA A C 1
ATOM 759 O O . ALA A 1 98 ? -0.615 -4.137 7.773 1.00 96.50 98 ALA A O 1
ATOM 760 N N . VAL A 1 99 ? -0.623 -4.306 5.530 1.00 97.75 99 VAL A N 1
ATOM 761 C CA . VAL A 1 99 ? -1.128 -2.949 5.283 1.00 97.75 99 VAL A CA 1
ATOM 762 C C . VAL A 1 99 ? -2.325 -2.923 4.348 1.00 97.75 99 VAL A C 1
ATOM 764 O O . VAL A 1 99 ? -2.534 -3.819 3.533 1.00 97.75 99 VAL A O 1
ATOM 767 N N . ILE A 1 100 ? -3.106 -1.856 4.459 1.00 97.50 100 ILE A N 1
ATOM 768 C CA . ILE A 1 100 ? -4.103 -1.450 3.472 1.00 97.50 100 ILE A CA 1
ATOM 769 C C . ILE A 1 100 ? -3.549 -0.227 2.762 1.00 97.50 100 ILE A C 1
ATOM 771 O O . ILE A 1 100 ? -3.013 0.669 3.415 1.00 97.50 100 ILE A O 1
ATOM 775 N N . LEU A 1 101 ? -3.685 -0.181 1.441 1.00 97.25 101 LEU A N 1
ATOM 776 C CA . LEU A 1 101 ? -3.177 0.926 0.642 1.00 97.25 101 LEU A CA 1
ATOM 777 C C . LEU A 1 101 ? -4.320 1.807 0.157 1.00 97.25 101 LEU A C 1
ATOM 779 O O . LEU A 1 101 ? -5.393 1.326 -0.213 1.00 97.25 101 LEU A O 1
ATOM 783 N N . LYS A 1 102 ? -4.051 3.102 0.088 1.00 96.69 102 LYS A N 1
ATOM 784 C CA . LYS A 1 102 ? -4.849 4.093 -0.618 1.00 96.69 102 LYS A CA 1
ATOM 785 C C . LYS A 1 102 ? -3.963 4.662 -1.715 1.00 96.69 102 LYS A C 1
ATOM 787 O O . LYS A 1 102 ? -2.952 5.296 -1.439 1.00 96.69 102 LYS A O 1
ATOM 792 N N . VAL A 1 103 ? -4.317 4.385 -2.963 1.00 95.12 103 VAL A N 1
ATOM 793 C CA . VAL A 1 103 ? -3.532 4.789 -4.132 1.00 95.12 103 VAL A CA 1
ATOM 794 C C . VAL A 1 103 ? -4.269 5.859 -4.916 1.00 95.12 103 VAL A C 1
ATOM 796 O O . VAL A 1 103 ? -5.480 5.757 -5.133 1.00 95.12 103 VAL A O 1
ATOM 799 N N . THR A 1 104 ? -3.537 6.861 -5.387 1.00 93.88 104 THR A N 1
ATOM 800 C CA . THR A 1 104 ? -4.077 7.891 -6.279 1.00 93.88 104 THR A CA 1
ATOM 801 C C . THR A 1 104 ? -3.596 7.615 -7.692 1.00 93.88 104 THR A C 1
ATOM 803 O O . THR A 1 104 ? -2.403 7.508 -7.944 1.00 93.88 104 THR A O 1
ATOM 806 N N . THR A 1 105 ? -4.523 7.466 -8.631 1.00 90.38 105 THR A N 1
ATOM 807 C CA . THR A 1 105 ? -4.215 7.263 -10.057 1.00 90.38 105 THR A CA 1
ATOM 808 C C . THR A 1 105 ? -3.889 8.588 -10.746 1.00 90.38 105 THR A C 1
ATOM 810 O O . THR A 1 105 ? -4.309 9.641 -10.270 1.00 90.38 105 THR A O 1
ATOM 813 N N . ALA A 1 106 ? -3.225 8.552 -11.907 1.00 86.31 106 ALA A N 1
ATOM 814 C CA . ALA A 1 106 ? -2.927 9.751 -12.708 1.00 86.31 106 ALA A CA 1
ATOM 815 C C . ALA A 1 106 ? -4.165 10.584 -13.100 1.00 86.31 106 ALA A C 1
ATOM 817 O O . ALA A 1 106 ? -4.063 11.781 -13.344 1.00 86.31 106 ALA A O 1
ATOM 818 N N . ASN A 1 107 ? -5.354 9.978 -13.073 1.00 85.75 107 ASN A N 1
ATOM 819 C CA . ASN A 1 107 ? -6.634 10.658 -13.271 1.00 85.75 107 ASN A CA 1
ATOM 820 C C . ASN A 1 107 ? -7.199 11.299 -11.983 1.00 85.75 107 ASN A C 1
ATOM 822 O O . ASN A 1 107 ? -8.406 11.529 -11.904 1.00 85.75 107 ASN A O 1
ATOM 826 N N . ASN A 1 108 ? -6.375 11.513 -10.948 1.00 86.75 108 ASN A N 1
ATOM 827 C CA . ASN A 1 108 ? -6.764 12.008 -9.617 1.00 86.75 108 ASN A CA 1
ATOM 828 C C . ASN A 1 108 ? -7.883 11.198 -8.938 1.00 86.75 108 ASN A C 1
ATOM 830 O O . ASN A 1 108 ? -8.598 11.695 -8.070 1.00 86.75 108 ASN A O 1
ATOM 834 N N . ARG A 1 109 ? -8.058 9.926 -9.323 1.00 89.81 109 ARG A N 1
ATOM 835 C CA . ARG A 1 109 ? -9.011 9.023 -8.664 1.00 89.81 109 ARG A CA 1
ATOM 836 C C . ARG A 1 109 ? -8.301 8.200 -7.613 1.00 89.81 109 ARG A C 1
ATOM 838 O O . ARG A 1 109 ? -7.285 7.576 -7.923 1.00 89.81 109 ARG A O 1
ATOM 845 N N . GLN A 1 110 ? -8.895 8.137 -6.430 1.00 93.88 110 GLN A N 1
ATOM 846 C CA . GLN A 1 110 ? -8.407 7.321 -5.331 1.00 93.88 110 GLN A CA 1
ATOM 847 C C . GLN A 1 110 ? -9.007 5.916 -5.375 1.00 93.88 110 GLN A C 1
ATOM 849 O O . GLN A 1 110 ? -10.163 5.706 -5.774 1.00 93.88 110 GLN A O 1
ATOM 854 N N . LYS A 1 111 ? -8.207 4.941 -4.955 1.00 94.56 111 LYS A N 1
ATOM 855 C CA . LYS A 1 111 ? -8.627 3.558 -4.770 1.00 94.56 111 LYS A CA 1
ATOM 856 C C . LYS A 1 111 ? -8.071 2.991 -3.469 1.00 94.56 111 LYS A C 1
ATOM 858 O O . LYS A 1 111 ? -6.953 3.316 -3.090 1.00 94.56 111 LYS A O 1
ATOM 863 N N . ILE A 1 112 ? -8.831 2.103 -2.842 1.00 96.19 112 ILE A N 1
ATOM 864 C CA . ILE A 1 112 ? -8.398 1.288 -1.707 1.00 96.19 112 ILE A CA 1
ATOM 865 C C . ILE A 1 112 ? -7.990 -0.085 -2.215 1.00 96.19 112 ILE A C 1
ATOM 867 O O . ILE A 1 112 ? -8.723 -0.702 -2.997 1.00 96.19 112 ILE A O 1
ATOM 871 N N . VAL A 1 113 ? -6.832 -0.549 -1.763 1.00 95.88 113 VAL A N 1
ATOM 872 C CA . VAL A 1 113 ? -6.252 -1.841 -2.116 1.00 95.88 113 VAL A CA 1
ATOM 873 C C . VAL A 1 113 ? -6.012 -2.645 -0.843 1.00 95.88 113 VAL A C 1
ATOM 875 O O . VAL A 1 113 ? -5.384 -2.158 0.098 1.00 95.88 113 VAL A O 1
ATOM 878 N N . GLY A 1 114 ? -6.519 -3.876 -0.830 1.00 93.88 114 GLY A N 1
ATOM 879 C CA . GLY A 1 114 ? -6.527 -4.744 0.342 1.00 93.88 114 GLY A CA 1
ATOM 880 C C . GLY A 1 114 ? -7.755 -4.556 1.237 1.00 93.88 114 GLY A C 1
ATOM 881 O O . GLY A 1 114 ? -8.502 -3.577 1.151 1.00 93.88 114 GLY A O 1
ATOM 882 N N . LEU A 1 115 ? -7.960 -5.533 2.115 1.00 93.38 115 LEU A N 1
ATOM 883 C CA . LEU A 1 115 ? -8.966 -5.543 3.179 1.00 93.38 115 LEU A CA 1
ATOM 884 C C . LEU A 1 115 ? -8.317 -5.996 4.491 1.00 93.38 115 LEU A C 1
ATOM 886 O O . LEU A 1 115 ? -7.307 -6.689 4.443 1.00 93.38 115 LEU A O 1
ATOM 890 N N . PRO A 1 116 ? -8.891 -5.707 5.673 1.00 92.31 116 PRO A N 1
ATOM 891 C CA . PRO A 1 116 ? -8.282 -6.127 6.939 1.00 92.31 116 PRO A CA 1
ATOM 892 C C . PRO A 1 116 ? -8.029 -7.644 7.047 1.00 92.31 116 PRO A C 1
ATOM 894 O O . PRO A 1 116 ? -7.080 -8.064 7.696 1.00 92.31 116 PRO A O 1
ATOM 897 N N . HIS A 1 117 ? -8.847 -8.464 6.376 1.00 92.12 117 HIS A N 1
ATOM 898 C CA . HIS A 1 117 ? -8.698 -9.926 6.300 1.00 92.12 117 HIS A CA 1
ATOM 899 C C . HIS A 1 117 ? -7.956 -10.418 5.041 1.00 92.12 117 HIS A C 1
ATOM 901 O O . HIS A 1 117 ? -7.637 -11.598 4.953 1.00 92.12 117 HIS A O 1
ATOM 907 N N . GLN A 1 118 ? -7.686 -9.530 4.079 1.00 94.06 118 GLN A N 1
ATOM 908 C CA . GLN A 1 118 ? -6.886 -9.779 2.870 1.00 94.06 118 GLN A CA 1
ATOM 909 C C . GLN A 1 118 ? -5.944 -8.586 2.644 1.00 94.06 118 GLN A C 1
ATOM 911 O O . GLN A 1 118 ? -6.159 -7.783 1.730 1.00 94.06 118 GLN A O 1
ATOM 916 N N . PRO A 1 119 ? -4.986 -8.365 3.560 1.00 96.31 119 PRO A N 1
ATOM 917 C CA . PRO A 1 119 ? -4.141 -7.187 3.511 1.00 96.31 119 PRO A CA 1
ATOM 918 C C . PRO A 1 119 ? -3.016 -7.361 2.491 1.00 96.31 119 PRO A C 1
ATOM 920 O O . PRO A 1 119 ? -2.666 -8.473 2.099 1.00 96.31 119 PRO A O 1
ATOM 923 N N . MET A 1 120 ? -2.409 -6.243 2.119 1.00 97.44 120 MET A N 1
ATOM 924 C CA . MET A 1 120 ? -1.232 -6.216 1.264 1.00 97.44 120 MET A CA 1
ATOM 925 C C . MET A 1 120 ? 0.032 -6.404 2.106 1.00 97.44 120 MET A C 1
ATOM 927 O O . MET A 1 120 ? 0.096 -5.963 3.260 1.00 97.44 120 MET A O 1
ATOM 931 N N . ARG A 1 121 ? 1.055 -7.030 1.526 1.00 96.56 121 ARG A N 1
ATOM 932 C CA . ARG A 1 121 ? 2.378 -7.190 2.144 1.00 96.56 121 ARG A CA 1
ATOM 933 C C . ARG A 1 121 ? 3.458 -6.627 1.248 1.00 96.56 121 ARG A C 1
ATOM 935 O O . ARG A 1 121 ? 3.425 -6.851 0.040 1.00 96.56 121 ARG A O 1
ATOM 942 N N . LEU A 1 122 ? 4.406 -5.920 1.853 1.00 95.25 122 LEU A N 1
ATOM 943 C CA . LEU A 1 122 ? 5.571 -5.417 1.147 1.00 95.25 122 LEU A CA 1
ATOM 944 C C . LEU A 1 122 ? 6.515 -6.574 0.803 1.00 95.25 122 LEU A C 1
ATOM 946 O O . LEU A 1 122 ? 6.814 -7.426 1.636 1.00 95.25 122 LEU A O 1
ATOM 950 N N . VAL A 1 123 ? 6.994 -6.569 -0.432 1.00 92.06 123 VAL A N 1
ATOM 951 C CA . VAL A 1 123 ? 8.041 -7.440 -0.950 1.00 92.06 123 VAL A CA 1
ATOM 952 C C . VAL A 1 123 ? 9.097 -6.546 -1.579 1.00 92.06 123 VAL A C 1
ATOM 954 O O . VAL A 1 123 ? 8.775 -5.647 -2.360 1.00 92.06 123 VAL A O 1
ATOM 957 N N . ILE A 1 124 ? 10.355 -6.800 -1.240 1.00 86.88 124 ILE A N 1
ATOM 958 C CA . ILE A 1 124 ? 11.505 -6.089 -1.787 1.00 86.88 124 ILE A CA 1
ATOM 959 C C . ILE A 1 124 ? 12.234 -7.031 -2.730 1.00 86.88 124 ILE A C 1
ATOM 961 O O . ILE A 1 124 ? 12.567 -8.154 -2.357 1.00 86.88 124 ILE A O 1
ATOM 965 N N . ASN A 1 125 ? 12.512 -6.547 -3.933 1.00 77.62 125 ASN A N 1
ATOM 966 C CA . ASN A 1 125 ? 13.459 -7.167 -4.841 1.00 77.62 125 ASN A CA 1
ATOM 967 C C . ASN A 1 125 ? 14.636 -6.201 -4.987 1.00 77.62 125 ASN A C 1
ATOM 969 O O . ASN A 1 125 ? 14.609 -5.293 -5.821 1.00 77.62 125 ASN A O 1
ATOM 973 N N . ALA A 1 126 ? 15.635 -6.371 -4.123 1.00 63.56 126 ALA A N 1
ATOM 974 C CA . ALA A 1 126 ? 16.909 -5.681 -4.237 1.00 63.56 126 ALA A CA 1
ATOM 975 C C . ALA A 1 126 ? 17.768 -6.463 -5.236 1.00 63.56 126 ALA A C 1
ATOM 977 O O . ALA A 1 126 ? 18.270 -7.540 -4.922 1.00 63.56 126 ALA A O 1
ATOM 978 N N . ASP A 1 127 ? 17.863 -5.951 -6.459 1.00 57.53 127 ASP A N 1
ATOM 979 C CA . ASP A 1 127 ? 18.811 -6.434 -7.456 1.00 57.53 127 ASP A CA 1
ATOM 980 C C . ASP A 1 127 ? 19.965 -5.432 -7.474 1.00 57.53 127 ASP A C 1
ATOM 982 O O . ASP A 1 127 ? 19.825 -4.327 -7.999 1.00 57.53 127 ASP A O 1
ATOM 986 N N . THR A 1 128 ? 21.073 -5.765 -6.811 1.00 49.44 128 THR A N 1
ATOM 987 C CA . THR A 1 128 ? 22.314 -4.986 -6.894 1.00 49.44 128 THR A CA 1
ATOM 988 C C . THR A 1 128 ? 22.990 -5.337 -8.219 1.00 49.44 128 THR A C 1
ATOM 990 O O . THR A 1 128 ? 23.993 -6.048 -8.242 1.00 49.44 128 THR A O 1
ATOM 993 N N . GLY A 1 129 ? 22.365 -4.952 -9.331 1.00 50.03 129 GLY A N 1
ATOM 994 C CA . GLY A 1 129 ? 22.854 -5.255 -10.671 1.00 50.03 129 GLY A 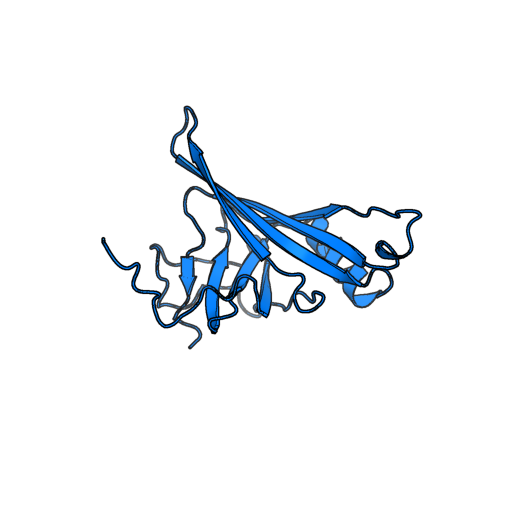CA 1
ATOM 995 C C . GLY A 1 129 ? 24.158 -4.514 -10.982 1.00 50.03 129 GLY A C 1
ATOM 996 O O . GLY A 1 129 ? 24.343 -3.363 -10.598 1.00 50.03 129 GLY A O 1
ATOM 997 N N . ASP A 1 130 ? 25.052 -5.155 -11.738 1.00 44.78 130 ASP A N 1
ATOM 998 C CA . ASP A 1 130 ? 26.351 -4.595 -12.153 1.00 44.78 130 ASP A CA 1
ATOM 999 C C . ASP A 1 130 ? 26.243 -3.593 -13.333 1.00 44.78 130 ASP A C 1
ATOM 1001 O O . ASP A 1 130 ? 27.256 -3.185 -13.910 1.00 44.78 130 ASP A O 1
ATOM 1005 N N . GLN A 1 131 ? 25.026 -3.222 -13.760 1.00 48.53 131 GLN A N 1
ATOM 1006 C CA . GLN A 1 131 ? 24.790 -2.315 -14.891 1.00 48.53 131 GLN A CA 1
ATOM 1007 C C . GLN A 1 131 ? 24.474 -0.887 -14.440 1.00 48.53 131 GLN A C 1
ATOM 1009 O O . GLN A 1 131 ? 23.774 -0.659 -13.462 1.00 48.53 131 GLN A O 1
ATOM 1014 N N . ALA A 1 132 ? 24.948 0.098 -15.212 1.00 51.28 132 ALA A N 1
ATOM 1015 C CA . ALA A 1 132 ? 24.788 1.521 -14.901 1.00 51.28 132 ALA A CA 1
ATOM 1016 C C . ALA A 1 132 ? 23.318 1.995 -14.801 1.00 51.28 132 ALA A C 1
ATOM 1018 O O . ALA A 1 132 ? 23.057 3.005 -14.153 1.00 51.28 132 ALA A O 1
ATOM 1019 N N . ASP A 1 133 ? 22.368 1.258 -15.390 1.00 52.00 133 ASP A N 1
ATOM 1020 C CA . ASP A 1 133 ? 20.921 1.521 -15.295 1.00 52.00 133 ASP A CA 1
ATOM 1021 C C . ASP A 1 133 ? 20.256 0.909 -14.037 1.00 52.00 133 ASP A C 1
ATOM 1023 O O . ASP A 1 133 ? 19.102 1.233 -13.740 1.00 52.00 133 ASP A O 1
ATOM 1027 N N . ASP A 1 134 ? 20.969 0.060 -13.284 1.00 51.19 134 ASP A N 1
ATOM 1028 C CA . ASP A 1 134 ? 20.544 -0.524 -11.995 1.00 51.19 134 ASP A CA 1
ATOM 1029 C C . ASP A 1 134 ? 21.155 0.205 -10.782 1.00 51.19 134 ASP A C 1
ATOM 1031 O O . ASP A 1 134 ? 20.941 -0.181 -9.633 1.00 51.19 134 ASP A O 1
ATOM 1035 N N . LEU A 1 135 ? 21.876 1.306 -11.007 1.00 48.81 135 LEU A N 1
ATOM 1036 C CA . LEU A 1 135 ? 22.441 2.104 -9.923 1.00 48.81 135 LEU A CA 1
ATOM 1037 C C . LEU A 1 135 ? 21.318 2.778 -9.102 1.00 48.81 135 LEU A C 1
ATOM 1039 O O . LEU A 1 135 ? 20.565 3.621 -9.596 1.00 48.81 135 LEU A O 1
ATOM 1043 N N . ASN A 1 136 ? 21.260 2.426 -7.815 1.00 59.03 136 ASN A N 1
ATOM 1044 C CA . ASN A 1 136 ? 20.596 3.143 -6.716 1.00 59.03 136 ASN A CA 1
ATOM 1045 C C . ASN A 1 136 ? 19.064 3.110 -6.583 1.00 59.03 136 ASN A C 1
ATOM 1047 O O . ASN A 1 136 ? 18.528 3.906 -5.810 1.00 59.03 136 ASN A O 1
ATOM 1051 N N . ASN A 1 137 ? 18.334 2.198 -7.236 1.00 66.56 137 ASN A N 1
ATOM 1052 C CA . ASN A 1 137 ? 16.885 2.078 -7.000 1.00 66.56 137 ASN A CA 1
ATOM 1053 C C . ASN A 1 137 ? 16.450 0.667 -6.597 1.00 66.56 137 ASN A C 1
ATOM 1055 O O . ASN A 1 137 ? 16.484 -0.267 -7.399 1.00 66.56 137 ASN A O 1
ATOM 1059 N N . THR A 1 138 ? 15.918 0.543 -5.385 1.00 81.81 138 THR A N 1
ATOM 1060 C CA . THR A 1 138 ? 15.326 -0.696 -4.880 1.00 81.81 138 THR A CA 1
ATOM 1061 C C . THR A 1 138 ? 13.912 -0.849 -5.433 1.00 81.81 138 THR A C 1
ATOM 1063 O O . THR A 1 138 ? 13.080 0.061 -5.345 1.00 81.81 138 THR A O 1
ATOM 1066 N N . ARG A 1 139 ? 13.612 -2.009 -6.032 1.00 87.38 139 ARG A N 1
ATOM 1067 C CA . ARG A 1 139 ? 12.262 -2.314 -6.524 1.00 87.38 139 ARG A CA 1
ATOM 1068 C C . ARG A 1 139 ? 11.431 -2.872 -5.382 1.00 87.38 139 ARG A C 1
ATOM 1070 O O . ARG A 1 139 ? 11.820 -3.845 -4.737 1.00 87.38 139 ARG A O 1
ATOM 1077 N N . ILE A 1 140 ? 10.253 -2.297 -5.193 1.00 90.69 140 ILE A N 1
ATOM 1078 C CA . ILE A 1 140 ? 9.299 -2.757 -4.194 1.00 90.69 140 ILE A CA 1
ATOM 1079 C C . ILE A 1 140 ? 7.967 -3.126 -4.836 1.00 90.69 140 ILE A C 1
ATOM 1081 O O . ILE A 1 140 ? 7.567 -2.597 -5.881 1.00 90.69 140 ILE A O 1
ATOM 1085 N N . SER A 1 141 ? 7.257 -4.035 -4.187 1.00 94.06 141 SER A N 1
ATOM 1086 C CA . SER A 1 141 ? 5.900 -4.395 -4.563 1.00 94.06 141 SER A CA 1
ATOM 1087 C C . SER A 1 141 ? 5.074 -4.732 -3.334 1.00 94.06 141 SER A C 1
ATOM 1089 O O . SER A 1 141 ? 5.510 -5.516 -2.498 1.00 94.06 141 SER A O 1
ATOM 1091 N N . PHE A 1 142 ? 3.871 -4.179 -3.244 1.00 96.38 142 PHE A N 1
ATOM 1092 C CA . PHE A 1 142 ? 2.869 -4.626 -2.291 1.00 96.38 142 PHE A CA 1
ATOM 1093 C C . PHE A 1 142 ? 1.956 -5.647 -2.956 1.00 96.38 142 PHE A C 1
ATOM 1095 O O . PHE A 1 142 ? 1.262 -5.308 -3.918 1.00 96.38 142 PHE A O 1
ATOM 1102 N N . ASN A 1 143 ? 1.930 -6.863 -2.417 1.00 96.19 143 ASN A N 1
ATOM 1103 C CA . ASN A 1 143 ? 1.237 -8.001 -3.015 1.00 96.19 143 ASN A CA 1
ATOM 1104 C C . ASN A 1 143 ? 0.128 -8.501 -2.090 1.00 96.19 143 ASN A C 1
ATOM 1106 O O . ASN A 1 143 ? 0.279 -8.472 -0.863 1.00 96.19 143 ASN A O 1
ATOM 1110 N N . GLY A 1 144 ? -0.970 -8.977 -2.670 1.00 94.50 144 GLY A N 1
ATOM 1111 C CA . GLY A 1 144 ? -2.044 -9.616 -1.920 1.00 94.50 144 GLY A CA 1
ATOM 1112 C C . GLY A 1 144 ? -3.135 -10.187 -2.820 1.00 94.50 144 GLY A C 1
ATOM 1113 O O . GLY A 1 144 ? -3.507 -9.577 -3.822 1.00 94.50 144 GLY A O 1
ATOM 1114 N N . ASP A 1 145 ? -3.679 -11.330 -2.405 1.00 93.31 145 ASP A N 1
ATOM 1115 C CA . ASP A 1 145 ? -4.838 -11.950 -3.040 1.00 93.31 145 ASP A CA 1
ATOM 1116 C C . ASP A 1 145 ? -6.124 -11.440 -2.388 1.00 93.31 145 ASP A C 1
ATOM 1118 O O . ASP A 1 145 ? -6.325 -11.566 -1.175 1.00 93.31 145 ASP A O 1
ATOM 1122 N N . CYS A 1 146 ? -7.011 -10.866 -3.195 1.00 89.94 146 CYS A N 1
ATOM 1123 C CA . CYS A 1 146 ? -8.273 -10.293 -2.738 1.00 89.94 146 CYS A CA 1
ATOM 1124 C C . CYS A 1 146 ? -9.455 -10.908 -3.489 1.00 89.94 146 CYS A C 1
ATOM 1126 O O . CYS A 1 146 ? -9.408 -11.071 -4.702 1.00 89.94 146 CYS A O 1
ATOM 1128 N N . ILE A 1 147 ? -10.576 -11.159 -2.808 1.00 88.94 147 ILE A N 1
ATOM 1129 C CA . ILE A 1 147 ? -11.817 -11.599 -3.487 1.00 88.94 147 ILE A CA 1
ATOM 1130 C C . ILE A 1 147 ? -12.468 -10.476 -4.319 1.00 88.94 147 ILE A C 1
ATOM 1132 O O . ILE A 1 147 ? -13.378 -10.711 -5.107 1.00 88.94 147 ILE A O 1
ATOM 1136 N N . TYR A 1 148 ? -12.011 -9.234 -4.145 1.00 88.06 148 TYR A N 1
ATOM 1137 C CA . TYR A 1 148 ? -12.445 -8.079 -4.920 1.00 88.06 148 TYR A CA 1
ATOM 1138 C C . TYR A 1 148 ? -11.234 -7.341 -5.474 1.00 88.06 148 TYR A C 1
ATOM 1140 O O . TYR A 1 148 ? -10.226 -7.190 -4.787 1.00 88.06 148 TYR A O 1
ATOM 1148 N N . LYS A 1 149 ? -11.384 -6.771 -6.670 1.00 91.88 149 LYS A N 1
ATOM 1149 C CA . LYS A 1 149 ? -10.462 -5.750 -7.172 1.00 91.88 149 LYS A CA 1
ATOM 1150 C C . LYS A 1 149 ? -10.450 -4.508 -6.266 1.00 91.88 149 LYS A C 1
ATOM 1152 O O . LYS A 1 149 ? -11.374 -4.277 -5.479 1.00 91.88 149 LYS A O 1
ATOM 1157 N N . SER A 1 150 ? -9.450 -3.654 -6.450 1.00 91.75 150 SER A N 1
ATOM 1158 C CA . SER A 1 150 ? -9.331 -2.354 -5.785 1.00 91.75 150 SER A CA 1
ATOM 1159 C C . SER A 1 150 ? -10.614 -1.524 -5.906 1.00 91.75 150 SER A C 1
ATOM 1161 O O . SER A 1 150 ? -11.221 -1.404 -6.977 1.00 91.75 150 SER A O 1
ATOM 1163 N N . ARG A 1 151 ? -11.052 -0.946 -4.787 1.00 93.62 151 ARG A N 1
ATOM 1164 C CA . ARG A 1 151 ? -12.337 -0.238 -4.663 1.00 93.62 151 ARG A CA 1
ATOM 1165 C C . ARG A 1 151 ? -12.133 1.256 -4.851 1.00 93.62 151 ARG A C 1
ATOM 1167 O O . ARG A 1 151 ? -11.174 1.804 -4.326 1.00 93.62 151 ARG A O 1
ATOM 1174 N N . HIS A 1 152 ? -13.019 1.937 -5.569 1.00 93.00 152 HIS A N 1
ATOM 1175 C CA . HIS A 1 152 ? -12.932 3.391 -5.725 1.00 93.00 152 HIS A CA 1
ATOM 1176 C C . HIS A 1 152 ? -13.257 4.095 -4.408 1.00 93.00 152 HIS A C 1
ATOM 1178 O O . HIS A 1 152 ? -14.231 3.732 -3.757 1.00 93.00 152 HIS A O 1
ATOM 1184 N N . TYR A 1 153 ? -12.479 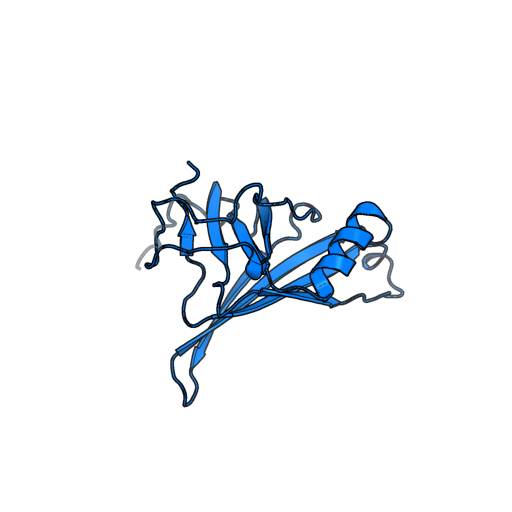5.111 -4.043 1.00 92.19 153 TYR A N 1
ATOM 1185 C CA . TYR A 1 153 ? -12.689 5.898 -2.830 1.00 92.19 153 TYR A CA 1
ATOM 1186 C C . TYR A 1 153 ? -13.075 7.328 -3.195 1.00 92.19 153 TYR A C 1
ATOM 1188 O O . TYR A 1 153 ? -12.340 7.998 -3.916 1.00 92.19 153 TYR A O 1
ATOM 1196 N N . LEU A 1 154 ? -14.246 7.765 -2.733 1.00 89.19 154 LEU A N 1
ATOM 1197 C CA . LEU A 1 154 ? -14.805 9.094 -3.001 1.00 89.19 154 LEU A CA 1
ATOM 1198 C C . LEU A 1 154 ? -15.001 9.924 -1.727 1.00 89.19 154 LEU A C 1
ATOM 1200 O O . LEU A 1 154 ? -15.292 11.106 -1.822 1.00 89.19 154 LEU A O 1
ATOM 1204 N N . ALA A 1 155 ? -14.849 9.325 -0.543 1.00 75.50 155 ALA A N 1
ATOM 1205 C CA . ALA A 1 155 ? -15.108 9.996 0.733 1.00 75.50 155 ALA A CA 1
ATOM 1206 C C . ALA A 1 155 ? -13.984 10.947 1.191 1.00 75.50 155 ALA A C 1
ATOM 1208 O O . ALA A 1 155 ? -14.089 11.540 2.260 1.00 75.50 155 ALA A O 1
ATOM 1209 N N . GLY A 1 156 ? -12.887 11.026 0.430 1.00 58.94 156 GLY A N 1
ATOM 1210 C CA . GLY A 1 156 ? -11.752 11.922 0.671 1.00 58.94 156 GLY A CA 1
ATOM 1211 C C . GLY A 1 156 ? -11.669 13.108 -0.295 1.00 58.94 156 GLY A C 1
ATOM 1212 O O . GLY A 1 156 ? -10.625 13.754 -0.327 1.00 58.94 156 GLY A O 1
ATOM 1213 N N . LEU A 1 157 ? -12.718 13.336 -1.097 1.00 51.59 157 LEU A N 1
ATOM 1214 C CA . LEU A 1 157 ? -12.891 14.520 -1.948 1.00 51.59 157 LEU A CA 1
ATOM 1215 C C . LEU A 1 157 ? -13.626 15.635 -1.198 1.00 51.59 157 LEU A C 1
ATOM 1217 O O . LEU A 1 157 ? -14.521 15.300 -0.389 1.00 51.59 157 LEU A O 1
#

Radius of gyration: 16.84 Å; chains: 1; bounding box: 45×39×56 Å

Organism: Solitalea canadensis (strain ATCC 29591 / DSM 3403 / JCM 21819 / LMG 8368 / NBRC 15130 / NCIMB 12057 / USAM 9D) (NCBI:txid929556)

pLDDT: mean 84.32, std 16.16, range [38.28, 97.75]

Foldseek 3Di:
DDDDPDDVPDCPFFFAFKWKFFLVQWPDADDDQEGQADTDGHPPTDTHTQDFDGPFWGWDWDWDADPVGIKIKIKIKGKDFQPDVVNVVVLVVQQVTFIWMWTQGPVRWIWIDAHSVWTWGKDWDQDPDPDPVSPGIIMIMTITMGRDDIGTYDNVD

Sequence (157 aa):
MSGVKLKESENLGGLLSIEYVYAEDVTFIPAGQVISTSIGLKAGKTWLPFECTQGSMRLKEDYKENEQGEYFDITVYGRVPGDDPDTETVVEDLLSKAVILKVTTANNRQKIVGLPHQPMRLVINADTGDQADDLNNTRISFNGDCIYKSRHYLAGL

Secondary structure (DSSP, 8-state):
-------SS----SEEEEEEEEGGGEEE--SSSEE-SPPEE-TT--PEEE---TT--EEEEEEEEETTEEEEEEEEEEEEETT-HHHHHHHHHHHTSEEEEEEEETTS-EEEE-BTTB-EEEEEE----SSTTSTTEEEEEEEEEESSPPEEE-TT-